Protein AF-A0AAU6XTL6-F1 (afdb_monomer_lite)

Foldseek 3Di:
DCVVVVHDLVRLCVQLVHDSVVSVVVPDPDPDDDDPSSLVSSCVSVVHDPVVVVVVVPPPPPPPDD

Secondary structure (DSSP, 8-state):
-TGGGT--HHHHHHHTTS-HHHHHHHHSSS-----HHHHHHHHHHTT--HHHHHHHHHS--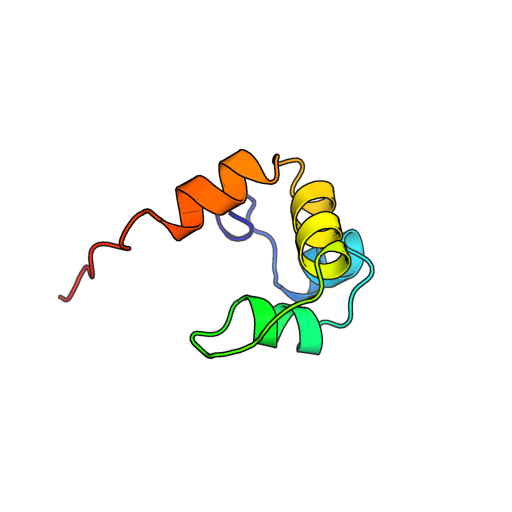-----

Sequence (66 aa):
MREDRRWTRERLATEAGVAVATLGRLESEGAIQPDFFTVGAAAEALAVSLDDLFRAAQTPQERSDP

Structure (mmCIF, N/CA/C/O backbone):
data_AF-A0AAU6XTL6-F1
#
_entry.id   AF-A0AAU6XTL6-F1
#
loop_
_atom_site.group_PDB
_atom_site.id
_atom_site.type_symbol
_atom_site.label_atom_id
_atom_site.label_alt_id
_atom_site.label_comp_id
_atom_site.label_asym_id
_atom_site.label_entity_id
_atom_site.label_seq_id
_atom_site.pdbx_PDB_ins_code
_atom_site.Cartn_x
_atom_site.Cartn_y
_atom_site.Cartn_z
_atom_site.occupancy
_atom_site.B_iso_or_equiv
_atom_site.auth_seq_id
_atom_site.auth_comp_id
_atom_site.auth_asym_id
_atom_site.auth_atom_id
_atom_site.pdbx_PDB_model_num
ATOM 1 N N . MET A 1 1 ? -9.423 3.727 2.797 1.00 90.88 1 MET A N 1
ATOM 2 C CA . MET A 1 1 ? -9.013 2.318 3.044 1.00 90.88 1 MET A CA 1
ATOM 3 C C . MET A 1 1 ? -7.992 2.140 4.167 1.00 90.88 1 MET A C 1
ATOM 5 O O . MET A 1 1 ? -8.325 1.510 5.164 1.00 90.88 1 MET A O 1
ATOM 9 N N . ARG A 1 2 ? -6.738 2.619 4.057 1.00 94.81 2 ARG A N 1
ATOM 10 C CA . ARG A 1 2 ? -5.783 2.494 5.187 1.00 94.81 2 ARG A CA 1
ATOM 11 C C . ARG A 1 2 ? -6.196 3.346 6.393 1.00 94.81 2 ARG A C 1
ATOM 13 O O . ARG A 1 2 ? -6.041 2.932 7.536 1.00 94.81 2 ARG A O 1
ATOM 20 N N . GLU A 1 3 ? -6.771 4.515 6.123 1.00 93.69 3 GLU A N 1
ATOM 21 C CA . GLU A 1 3 ? -7.206 5.478 7.141 1.00 93.69 3 GLU A CA 1
ATOM 22 C C . GLU A 1 3 ? -8.411 4.958 7.929 1.00 93.69 3 GLU A C 1
ATOM 24 O O . GLU A 1 3 ? -8.419 5.066 9.152 1.00 93.69 3 GLU A O 1
ATOM 29 N N . ASP A 1 4 ? -9.329 4.241 7.272 1.00 93.06 4 ASP A N 1
ATOM 30 C CA . ASP A 1 4 ? -10.447 3.529 7.917 1.00 93.06 4 ASP A CA 1
ATOM 31 C C . ASP A 1 4 ? -9.957 2.489 8.941 1.00 93.06 4 ASP A C 1
ATOM 33 O O . ASP A 1 4 ? -10.626 2.195 9.931 1.00 93.06 4 ASP A O 1
ATOM 37 N N . ARG A 1 5 ? -8.744 1.959 8.733 1.00 93.81 5 ARG A N 1
ATOM 38 C CA . ARG A 1 5 ? -8.055 1.031 9.645 1.00 93.81 5 ARG A CA 1
ATOM 39 C C . ARG A 1 5 ? -7.145 1.739 10.654 1.00 93.81 5 ARG A C 1
ATOM 41 O O . ARG A 1 5 ? -6.493 1.068 11.453 1.00 93.81 5 ARG A O 1
ATOM 48 N N . ARG A 1 6 ? -7.080 3.076 10.636 1.00 96.31 6 ARG A N 1
ATOM 49 C CA . ARG A 1 6 ? -6.133 3.909 11.401 1.00 96.31 6 ARG A CA 1
ATOM 50 C C . ARG A 1 6 ? -4.666 3.540 11.146 1.00 96.31 6 ARG A C 1
ATOM 52 O O . ARG A 1 6 ? -3.835 3.589 12.052 1.00 96.31 6 ARG A O 1
ATOM 59 N N . TRP A 1 7 ? -4.341 3.131 9.920 1.00 97.25 7 TRP A N 1
ATOM 60 C CA . TRP A 1 7 ? -2.973 2.797 9.525 1.00 97.25 7 TRP A CA 1
ATOM 61 C C . TRP A 1 7 ? -2.243 4.009 8.953 1.00 97.25 7 TRP A C 1
ATOM 63 O O . TRP A 1 7 ? -2.773 4.745 8.113 1.00 97.25 7 TRP A O 1
ATOM 73 N N . THR A 1 8 ? -0.987 4.172 9.374 1.00 97.25 8 THR A N 1
ATOM 74 C CA . THR A 1 8 ? -0.055 5.087 8.710 1.00 97.25 8 THR A CA 1
ATOM 75 C C . THR A 1 8 ? 0.392 4.503 7.370 1.00 97.25 8 THR A C 1
ATOM 77 O O . THR A 1 8 ? 0.216 3.310 7.094 1.00 97.25 8 THR A O 1
ATOM 80 N N . ARG A 1 9 ? 0.994 5.343 6.528 1.00 95.94 9 ARG A N 1
ATOM 81 C CA . ARG A 1 9 ? 1.558 4.904 5.251 1.00 95.94 9 ARG A CA 1
ATOM 82 C C . ARG A 1 9 ? 2.730 3.943 5.460 1.00 95.94 9 ARG A C 1
ATOM 84 O O . ARG A 1 9 ? 2.822 2.934 4.777 1.00 95.94 9 ARG A O 1
ATOM 91 N N . GLU A 1 10 ? 3.586 4.208 6.439 1.00 97.62 10 GLU A N 1
ATOM 92 C CA . GLU A 1 10 ? 4.729 3.358 6.796 1.00 97.62 10 GLU A CA 1
ATOM 93 C C . GLU A 1 10 ? 4.266 1.961 7.202 1.00 97.62 10 GLU A C 1
ATOM 95 O O . GLU A 1 10 ? 4.868 0.964 6.799 1.00 97.62 10 GLU A O 1
ATOM 100 N N . ARG A 1 11 ? 3.160 1.887 7.953 1.00 97.94 11 ARG A N 1
ATOM 101 C CA . ARG A 1 11 ? 2.552 0.613 8.320 1.00 97.94 11 ARG A CA 1
ATOM 102 C C . ARG A 1 11 ? 2.090 -0.150 7.086 1.00 97.94 11 ARG A C 1
ATOM 104 O O . ARG A 1 11 ? 2.509 -1.284 6.910 1.00 97.94 11 ARG A O 1
ATOM 111 N N . LEU A 1 12 ? 1.278 0.460 6.220 1.00 97.81 12 LEU A N 1
ATOM 112 C CA . LEU A 1 12 ? 0.806 -0.225 5.012 1.00 97.81 12 LEU A CA 1
ATOM 113 C C . LEU A 1 12 ? 1.972 -0.656 4.108 1.00 97.81 12 LEU A C 1
ATOM 115 O O . LEU A 1 12 ? 1.957 -1.763 3.589 1.00 97.81 12 LEU A O 1
ATOM 119 N N . ALA A 1 13 ? 3.001 0.178 3.956 1.00 97.06 13 ALA A N 1
ATOM 120 C CA . ALA A 1 13 ? 4.182 -0.166 3.170 1.00 97.06 13 ALA A CA 1
ATOM 121 C C . ALA A 1 13 ? 4.911 -1.393 3.740 1.00 97.06 13 ALA A C 1
ATOM 123 O O . ALA A 1 13 ? 5.317 -2.270 2.982 1.00 97.06 13 ALA A O 1
ATOM 124 N N . THR A 1 14 ? 5.020 -1.469 5.071 1.00 98.06 14 THR A N 1
ATOM 125 C CA . THR A 1 14 ? 5.614 -2.610 5.779 1.00 98.06 14 THR A CA 1
ATOM 126 C C . T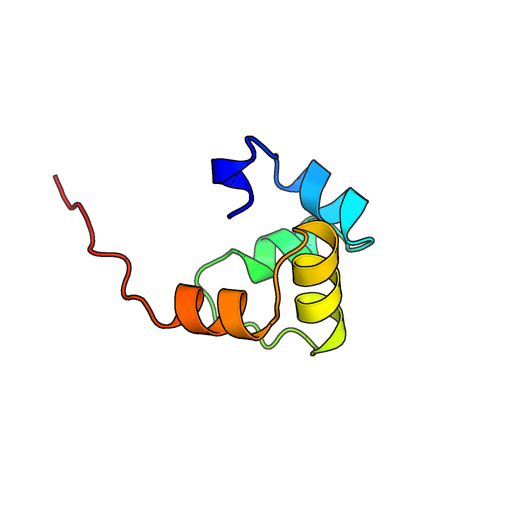HR A 1 14 ? 4.809 -3.887 5.543 1.00 98.06 14 THR A C 1
ATOM 128 O O . THR A 1 14 ? 5.387 -4.892 5.142 1.00 98.06 14 THR A O 1
ATOM 131 N N . GLU A 1 15 ? 3.487 -3.841 5.727 1.00 97.94 15 GLU A N 1
ATOM 132 C CA . GLU A 1 15 ? 2.599 -5.001 5.532 1.00 97.94 15 GLU A CA 1
ATOM 133 C C . GLU A 1 15 ? 2.564 -5.462 4.064 1.00 97.94 15 GLU A C 1
ATOM 135 O O . GLU A 1 15 ? 2.517 -6.655 3.784 1.00 97.94 15 GLU A O 1
ATOM 140 N N . ALA A 1 16 ? 2.634 -4.525 3.114 1.00 96.62 16 ALA A N 1
ATOM 141 C CA . ALA A 1 16 ? 2.659 -4.816 1.681 1.00 96.62 16 ALA A CA 1
ATOM 142 C C . ALA A 1 16 ? 4.059 -5.180 1.150 1.00 96.62 16 ALA A C 1
ATOM 144 O O . ALA A 1 16 ? 4.203 -5.484 -0.031 1.00 96.62 16 ALA A O 1
ATOM 145 N N . GLY A 1 17 ? 5.108 -5.108 1.976 1.00 97.12 17 GLY A N 1
ATOM 146 C CA . GLY A 1 17 ? 6.479 -5.387 1.541 1.00 97.12 17 GLY A CA 1
ATOM 147 C C . GLY A 1 17 ? 6.996 -4.438 0.450 1.00 97.12 17 GLY A C 1
ATOM 148 O O . GLY A 1 17 ? 7.828 -4.832 -0.367 1.00 97.12 17 GLY A O 1
ATOM 149 N N . VAL A 1 18 ? 6.518 -3.190 0.416 1.00 95.06 18 VAL A N 1
ATOM 150 C CA . VAL A 1 18 ? 6.932 -2.168 -0.562 1.00 95.06 18 VAL A CA 1
ATOM 151 C C . VAL A 1 18 ? 7.648 -1.006 0.120 1.00 95.06 18 VAL A C 1
ATOM 153 O O . VAL A 1 18 ? 7.473 -0.738 1.306 1.00 95.06 18 VAL A O 1
ATOM 156 N N . ALA A 1 19 ? 8.446 -0.252 -0.636 1.00 95.31 19 ALA A N 1
ATOM 157 C CA . ALA A 1 19 ? 9.051 0.964 -0.105 1.00 95.31 19 ALA A CA 1
ATOM 158 C C . ALA A 1 19 ? 7.977 2.021 0.220 1.00 95.31 19 ALA A C 1
ATOM 160 O O . ALA A 1 19 ? 7.073 2.264 -0.582 1.00 95.31 19 ALA A O 1
ATOM 161 N N . VAL A 1 20 ? 8.128 2.728 1.348 1.00 95.69 20 VAL A N 1
ATOM 162 C CA . VAL A 1 20 ? 7.220 3.821 1.760 1.00 95.69 20 VAL A CA 1
ATOM 163 C C . VAL A 1 20 ? 7.086 4.886 0.665 1.00 95.69 20 VAL A C 1
ATOM 165 O O . VAL A 1 20 ? 5.995 5.396 0.432 1.00 95.69 20 VAL A O 1
ATOM 168 N N . ALA A 1 21 ? 8.171 5.181 -0.060 1.00 92.00 21 ALA A N 1
ATOM 169 C CA . ALA A 1 21 ? 8.155 6.110 -1.190 1.00 92.00 21 ALA A CA 1
ATOM 170 C C . ALA A 1 21 ? 7.306 5.601 -2.370 1.00 92.00 21 ALA A C 1
ATOM 172 O O . ALA A 1 21 ? 6.583 6.383 -2.984 1.00 92.00 21 ALA A O 1
ATOM 173 N N . THR A 1 22 ? 7.352 4.298 -2.670 1.00 91.5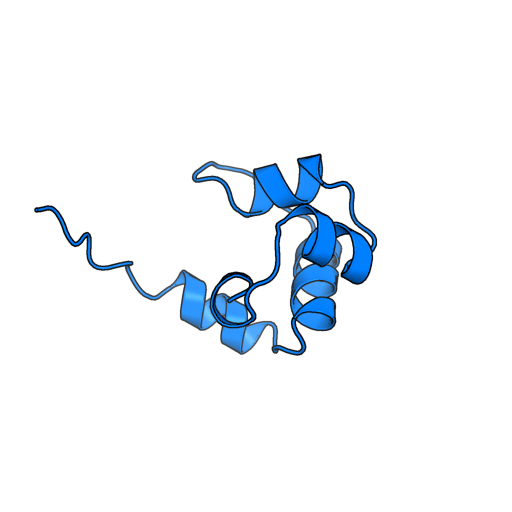6 22 THR A N 1
ATOM 174 C CA . THR A 1 22 ? 6.508 3.671 -3.701 1.00 91.56 22 THR A CA 1
ATOM 175 C C . THR A 1 22 ? 5.038 3.764 -3.319 1.00 91.56 22 THR A C 1
ATOM 177 O O . THR A 1 22 ? 4.225 4.185 -4.137 1.00 91.56 22 THR A O 1
ATOM 180 N N . LEU A 1 23 ? 4.704 3.459 -2.062 1.00 93.38 23 LEU A N 1
ATOM 181 C CA . LEU A 1 23 ? 3.338 3.604 -1.568 1.00 93.38 23 LEU A CA 1
ATOM 182 C C . LEU A 1 23 ? 2.887 5.074 -1.545 1.00 93.38 23 LEU A C 1
ATOM 184 O O . LEU A 1 23 ? 1.754 5.379 -1.895 1.00 93.38 23 LEU A O 1
ATOM 188 N N . GLY A 1 24 ? 3.777 6.002 -1.191 1.00 92.75 24 GLY A N 1
ATOM 189 C CA . GLY A 1 24 ? 3.497 7.437 -1.244 1.00 92.75 24 GLY A CA 1
ATOM 190 C C . GLY A 1 24 ? 3.151 7.903 -2.651 1.00 92.75 24 GLY A C 1
ATOM 191 O O . GLY A 1 24 ? 2.181 8.632 -2.827 1.00 92.75 24 GLY A O 1
ATOM 192 N N . ARG A 1 25 ? 3.886 7.426 -3.660 1.00 90.50 25 ARG A N 1
ATOM 193 C CA . ARG A 1 25 ? 3.569 7.675 -5.070 1.00 90.50 25 ARG A CA 1
ATOM 194 C C . ARG A 1 25 ? 2.244 7.036 -5.487 1.00 90.50 25 ARG A C 1
ATOM 196 O O . ARG A 1 25 ? 1.511 7.670 -6.231 1.00 90.50 25 ARG A O 1
ATOM 203 N N . LEU A 1 26 ? 1.942 5.830 -5.002 1.00 89.44 26 LEU A N 1
ATOM 204 C CA . LEU A 1 26 ? 0.684 5.125 -5.274 1.00 89.44 26 LEU A CA 1
ATOM 205 C C . LEU A 1 26 ? -0.546 5.855 -4.733 1.00 89.44 26 LEU A C 1
ATOM 207 O O . LEU A 1 26 ? -1.585 5.849 -5.378 1.00 89.44 26 LEU A O 1
ATOM 211 N N . GLU A 1 27 ? -0.425 6.483 -3.567 1.00 89.69 27 GLU A N 1
ATOM 212 C CA . GLU A 1 27 ? -1.514 7.239 -2.940 1.00 89.69 27 GLU A CA 1
ATOM 213 C C . GLU A 1 27 ? -1.588 8.707 -3.384 1.00 89.69 27 GLU A C 1
ATOM 215 O O . GLU A 1 27 ? -2.539 9.398 -3.026 1.00 89.69 27 GLU A O 1
ATOM 220 N N . SER A 1 28 ? -0.582 9.215 -4.101 1.00 84.75 28 SER A N 1
ATOM 221 C CA . SER A 1 28 ? -0.561 10.610 -4.551 1.00 84.75 28 SER A CA 1
ATOM 222 C C . SER A 1 28 ? -1.379 10.789 -5.827 1.00 84.75 28 SER A C 1
ATOM 22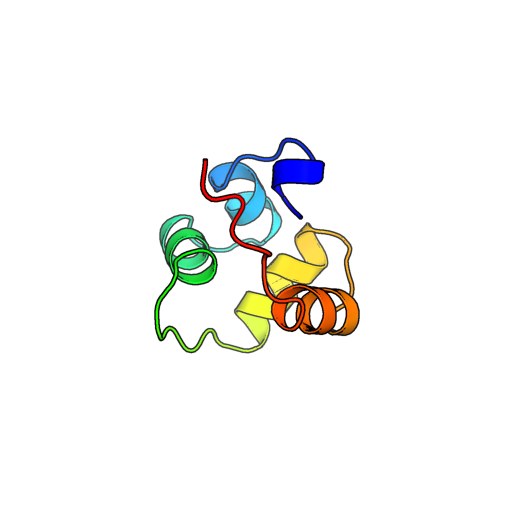4 O O . SER A 1 28 ? -1.359 9.940 -6.715 1.00 84.75 28 SER A O 1
ATOM 226 N N . GLU A 1 29 ? -2.030 11.944 -5.961 1.00 66.12 29 GLU A N 1
ATOM 227 C CA . GLU A 1 29 ? -2.651 12.363 -7.217 1.00 66.12 29 GLU A CA 1
ATOM 228 C C . GLU A 1 29 ? -1.554 12.598 -8.267 1.00 66.12 29 GLU A C 1
ATOM 230 O O . GLU A 1 29 ? -0.809 13.577 -8.225 1.00 66.12 29 GLU A O 1
ATOM 235 N N . GLY A 1 30 ? -1.398 11.656 -9.194 1.00 63.97 30 GLY A N 1
ATOM 236 C CA . GLY A 1 30 ? -0.407 11.756 -10.255 1.00 63.97 30 GLY A CA 1
ATOM 237 C C . GLY A 1 30 ? -0.398 10.535 -11.162 1.00 63.97 30 GLY A C 1
ATOM 238 O O . GLY A 1 30 ? -0.779 9.437 -10.764 1.00 63.97 30 GLY A O 1
ATOM 239 N N . ALA A 1 31 ? 0.065 10.728 -12.397 1.00 58.03 31 ALA A N 1
ATOM 240 C CA . ALA A 1 31 ? 0.238 9.655 -13.368 1.00 58.03 31 ALA A CA 1
ATOM 241 C C . ALA A 1 31 ? 1.438 8.782 -12.978 1.00 58.03 31 ALA A C 1
ATOM 243 O O . ALA A 1 31 ? 2.528 8.891 -13.542 1.00 58.03 31 ALA A O 1
ATOM 244 N N . ILE A 1 32 ? 1.254 7.926 -11.978 1.00 74.31 32 ILE A N 1
ATOM 245 C CA . ILE A 1 32 ? 2.101 6.756 -11.826 1.00 74.31 32 ILE A CA 1
ATOM 246 C C . ILE A 1 32 ? 1.363 5.552 -12.401 1.00 74.31 32 ILE A C 1
ATOM 248 O O . ILE A 1 32 ? 0.156 5.405 -12.235 1.00 74.31 32 ILE A O 1
ATOM 252 N N . GLN A 1 33 ? 2.099 4.701 -13.104 1.00 80.94 33 GLN A N 1
ATOM 253 C CA . GLN A 1 33 ? 1.601 3.418 -13.569 1.00 80.94 33 GLN A CA 1
ATOM 254 C C . GLN A 1 33 ? 2.246 2.356 -12.675 1.00 80.94 33 GLN A C 1
ATOM 256 O O . GLN A 1 33 ? 3.352 1.908 -12.974 1.00 80.94 33 GLN A O 1
ATOM 261 N N . PRO A 1 34 ? 1.650 2.050 -11.507 1.00 84.38 34 PRO A N 1
ATOM 262 C CA . PRO A 1 34 ? 2.167 0.994 -10.655 1.00 84.38 34 PRO A CA 1
ATOM 263 C C . PRO A 1 34 ? 2.041 -0.345 -11.380 1.00 84.38 34 PRO A C 1
ATOM 265 O O . PRO A 1 34 ? 1.044 -0.609 -12.056 1.00 84.38 34 PRO A O 1
ATOM 268 N N . ASP A 1 35 ? 3.034 -1.211 -11.203 1.00 88.62 35 ASP A N 1
ATOM 269 C CA . ASP A 1 35 ? 2.932 -2.579 -11.696 1.00 88.62 35 ASP A CA 1
ATOM 270 C C . ASP A 1 35 ? 1.816 -3.325 -10.958 1.00 88.62 35 ASP A C 1
ATOM 272 O O . ASP A 1 35 ? 1.552 -3.076 -9.776 1.00 88.62 35 ASP A O 1
ATOM 276 N N . PHE A 1 36 ? 1.203 -4.297 -11.638 1.00 90.44 36 PHE A N 1
ATOM 277 C CA . PHE A 1 36 ? 0.114 -5.114 -11.092 1.00 90.44 36 PHE A CA 1
ATOM 278 C C . PHE A 1 36 ? 0.441 -5.683 -9.703 1.00 90.44 36 PHE A C 1
ATOM 280 O O . PHE A 1 36 ? -0.382 -5.609 -8.793 1.00 90.44 36 PHE A O 1
ATOM 287 N N . PHE A 1 37 ? 1.667 -6.178 -9.507 1.00 92.12 37 PHE A N 1
ATOM 288 C CA . PHE A 1 37 ? 2.111 -6.740 -8.229 1.00 92.12 37 PHE A CA 1
ATOM 289 C C . PHE A 1 37 ? 2.172 -5.712 -7.095 1.00 92.12 37 PHE A C 1
ATOM 291 O O . PHE A 1 37 ? 1.921 -6.066 -5.950 1.00 92.12 37 PHE A O 1
ATOM 298 N N . THR A 1 38 ? 2.446 -4.438 -7.394 1.00 92.69 38 THR A N 1
ATOM 299 C CA . THR A 1 38 ? 2.455 -3.374 -6.375 1.00 92.69 38 THR A CA 1
ATOM 300 C C . THR A 1 38 ? 1.041 -3.104 -5.867 1.00 92.69 38 THR A C 1
ATOM 302 O O . THR A 1 38 ? 0.819 -2.972 -4.665 1.00 92.69 38 THR A O 1
ATOM 305 N N . VAL A 1 39 ? 0.070 -3.064 -6.783 1.00 94.12 39 VAL A N 1
ATOM 306 C CA . VAL A 1 39 ? -1.347 -2.896 -6.439 1.00 94.12 39 VAL A CA 1
ATOM 307 C C . VAL A 1 39 ? -1.873 -4.134 -5.705 1.00 94.12 39 VAL A C 1
ATOM 309 O O . VAL A 1 39 ? -2.552 -4.002 -4.690 1.00 94.12 39 VAL A 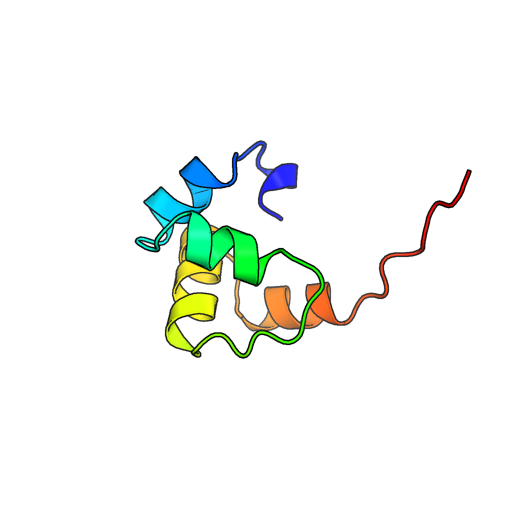O 1
ATOM 312 N N . GLY A 1 40 ? -1.507 -5.332 -6.175 1.00 96.06 40 GLY A N 1
ATOM 313 C CA . GLY A 1 40 ? -1.849 -6.605 -5.539 1.00 96.06 40 GLY A CA 1
ATOM 314 C C . GLY A 1 40 ? -1.339 -6.708 -4.103 1.00 96.06 40 GLY A C 1
ATOM 315 O O . GLY A 1 40 ? -2.119 -7.024 -3.212 1.00 96.06 40 GLY A O 1
ATOM 316 N N . ALA A 1 41 ? -0.077 -6.353 -3.859 1.00 96.81 41 ALA A N 1
ATOM 317 C CA . ALA A 1 41 ? 0.510 -6.375 -2.521 1.00 96.81 41 ALA A CA 1
ATOM 318 C C . ALA A 1 41 ? -0.197 -5.409 -1.554 1.00 96.81 41 ALA A C 1
ATOM 320 O O . ALA A 1 41 ? -0.456 -5.751 -0.401 1.00 96.81 41 ALA A O 1
ATOM 321 N N . ALA A 1 42 ? -0.571 -4.213 -2.023 1.00 95.69 42 ALA A N 1
ATOM 322 C CA . ALA A 1 42 ? -1.350 -3.274 -1.219 1.00 95.69 42 ALA A CA 1
ATOM 323 C C . ALA A 1 42 ? -2.762 -3.807 -0.914 1.00 95.69 42 ALA A C 1
ATOM 325 O O . ALA A 1 42 ? -3.239 -3.662 0.212 1.00 95.69 42 ALA A O 1
ATOM 326 N N . ALA A 1 43 ? -3.425 -4.437 -1.889 1.00 96.56 43 ALA A N 1
ATOM 327 C CA . ALA A 1 43 ? -4.745 -5.038 -1.705 1.00 96.56 43 ALA A CA 1
ATOM 328 C C . ALA A 1 43 ? -4.708 -6.208 -0.707 1.00 96.56 43 ALA A C 1
ATOM 330 O O . ALA A 1 43 ? -5.538 -6.267 0.200 1.00 96.56 43 ALA A O 1
ATOM 331 N N . GLU A 1 44 ? -3.704 -7.080 -0.819 1.00 97.81 44 GLU A N 1
ATOM 332 C CA . GLU A 1 44 ? -3.472 -8.196 0.099 1.00 97.81 44 GLU A CA 1
ATOM 333 C C . GLU A 1 44 ? -3.212 -7.706 1.529 1.00 97.81 44 GLU A C 1
ATOM 335 O O . GLU A 1 44 ? -3.890 -8.144 2.457 1.00 97.81 44 GLU A O 1
ATOM 340 N N . ALA A 1 45 ? -2.323 -6.722 1.707 1.00 97.69 45 ALA A N 1
ATOM 341 C CA . ALA A 1 45 ? -2.044 -6.119 3.012 1.00 97.69 45 ALA A CA 1
ATOM 342 C C . ALA A 1 45 ? -3.280 -5.455 3.639 1.00 97.69 45 ALA A C 1
ATOM 344 O O . ALA A 1 45 ? -3.464 -5.455 4.856 1.00 97.69 45 ALA A O 1
ATOM 345 N N . LEU A 1 46 ? -4.150 -4.883 2.806 1.00 96.50 46 LEU A N 1
ATOM 346 C CA . LEU A 1 46 ? -5.423 -4.316 3.235 1.00 96.50 46 LEU A CA 1
ATOM 347 C C . LEU A 1 46 ? -6.513 -5.385 3.403 1.00 96.50 46 LEU A C 1
ATOM 349 O O . LEU A 1 46 ? -7.588 -5.039 3.880 1.00 96.50 46 LEU A O 1
ATOM 353 N N . ALA A 1 47 ? -6.280 -6.650 3.052 1.00 96.62 47 ALA A N 1
ATOM 354 C CA . ALA A 1 47 ? -7.294 -7.702 3.018 1.00 96.62 47 ALA A CA 1
ATOM 355 C C . ALA A 1 47 ? -8.560 -7.282 2.237 1.00 96.62 47 ALA A C 1
ATOM 357 O O . ALA A 1 47 ? -9.686 -7.462 2.704 1.00 96.62 47 ALA A O 1
ATOM 358 N N . VAL A 1 48 ? -8.370 -6.670 1.063 1.00 95.94 48 VAL A N 1
ATOM 359 C CA . VAL A 1 48 ? -9.439 -6.296 0.118 1.00 95.94 48 VAL A CA 1
ATOM 360 C C . VAL A 1 48 ? -9.179 -6.933 -1.242 1.00 95.94 48 VAL A C 1
ATOM 362 O O . VAL A 1 48 ? -8.037 -7.250 -1.577 1.00 95.94 48 VAL A O 1
ATOM 365 N N . SER A 1 49 ? -10.222 -7.116 -2.050 1.00 96.62 49 SER A N 1
ATOM 366 C CA . SER A 1 49 ? -10.033 -7.594 -3.418 1.00 96.62 49 SER A CA 1
ATOM 367 C C . SER A 1 49 ? -9.564 -6.470 -4.351 1.00 96.62 49 SER A C 1
ATOM 369 O O . SER A 1 49 ? -9.767 -5.281 -4.090 1.00 96.62 49 SER A O 1
ATOM 371 N N . LEU A 1 50 ? -8.968 -6.842 -5.488 1.00 94.50 50 LEU A N 1
ATOM 372 C CA . LEU A 1 50 ? -8.670 -5.882 -6.556 1.00 94.50 50 LEU A CA 1
ATOM 373 C C . LEU A 1 50 ? -9.946 -5.260 -7.152 1.00 94.50 50 LEU A C 1
ATOM 375 O O . LEU A 1 50 ? -9.894 -4.118 -7.601 1.00 94.50 50 LEU A O 1
ATOM 379 N N . ASP A 1 51 ? -11.082 -5.970 -7.128 1.00 94.88 51 ASP A N 1
ATOM 380 C CA . ASP A 1 51 ? -12.382 -5.425 -7.551 1.00 94.88 51 ASP A CA 1
ATOM 381 C C . ASP A 1 51 ? -12.856 -4.323 -6.592 1.00 94.88 51 ASP A C 1
ATOM 383 O O . ASP A 1 51 ? -13.243 -3.247 -7.044 1.00 94.88 51 ASP A O 1
ATOM 387 N N . ASP A 1 52 ? -12.736 -4.533 -5.275 1.00 94.06 52 ASP A N 1
ATOM 388 C CA . ASP A 1 52 ? -13.067 -3.512 -4.268 1.00 94.06 52 ASP A CA 1
ATOM 389 C C . ASP A 1 52 ? -12.209 -2.259 -4.454 1.00 94.06 52 ASP A C 1
ATOM 391 O O . ASP A 1 52 ? -12.712 -1.134 -4.416 1.00 94.06 52 ASP A O 1
ATOM 395 N N . LEU A 1 53 ? -10.907 -2.454 -4.690 1.00 91.38 53 LEU A N 1
ATOM 396 C CA . LEU A 1 53 ? -9.972 -1.360 -4.931 1.00 91.38 53 LEU A CA 1
ATOM 397 C C . LEU A 1 53 ? -10.318 -0.600 -6.220 1.00 91.38 53 LEU A C 1
ATOM 399 O O . LEU A 1 53 ? -10.320 0.631 -6.226 1.00 91.38 53 LEU A O 1
ATOM 403 N N . PHE A 1 54 ? -10.664 -1.319 -7.292 1.00 91.31 54 PHE A N 1
ATOM 404 C CA . PHE A 1 54 ? -11.088 -0.723 -8.555 1.00 91.31 54 PHE A CA 1
ATOM 405 C C . PHE A 1 54 ? -12.375 0.095 -8.392 1.00 91.31 54 PHE A C 1
ATOM 407 O O . PHE A 1 54 ? -12.421 1.251 -8.808 1.00 91.31 54 PHE A O 1
ATOM 414 N N . ARG A 1 55 ? -13.404 -0.452 -7.735 1.00 91.69 55 ARG A N 1
ATOM 415 C CA . ARG A 1 55 ? -14.668 0.262 -7.478 1.00 91.69 55 ARG A CA 1
ATO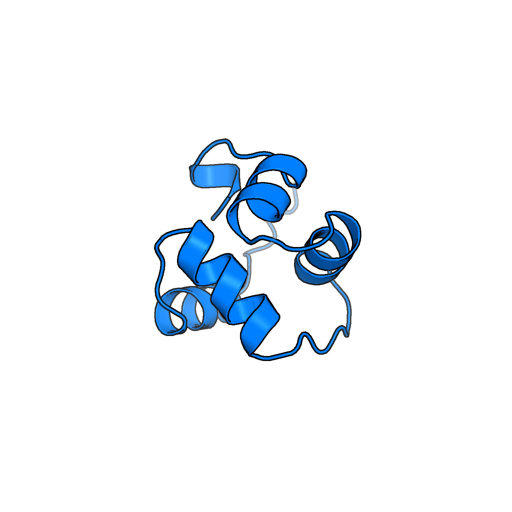M 416 C C . ARG A 1 55 ? -14.468 1.507 -6.621 1.00 91.69 55 ARG A C 1
ATOM 418 O O . ARG A 1 55 ? -15.054 2.549 -6.915 1.00 91.69 55 ARG A O 1
ATOM 425 N N . ALA A 1 56 ? -13.623 1.418 -5.595 1.00 88.31 56 ALA A N 1
ATOM 426 C CA . ALA A 1 56 ? -13.291 2.558 -4.750 1.00 88.31 56 ALA A CA 1
ATOM 427 C C . ALA A 1 56 ? -12.597 3.675 -5.545 1.00 88.31 56 ALA A C 1
ATOM 429 O O . ALA A 1 56 ? -12.944 4.837 -5.376 1.00 88.31 56 ALA A O 1
ATOM 430 N N . ALA A 1 57 ? -11.687 3.331 -6.463 1.00 84.50 57 ALA A N 1
ATOM 431 C CA . ALA A 1 57 ? -11.016 4.305 -7.326 1.00 84.50 57 ALA A CA 1
ATOM 432 C C . ALA A 1 57 ? -11.944 4.955 -8.372 1.00 84.50 57 ALA A C 1
ATOM 434 O O . ALA A 1 57 ? -11.681 6.069 -8.815 1.00 84.50 57 ALA A O 1
ATOM 435 N N . GLN A 1 58 ? -13.022 4.274 -8.780 1.00 82.94 58 GLN A N 1
ATOM 436 C CA . GLN A 1 58 ? -14.023 4.811 -9.713 1.00 82.94 58 GLN A CA 1
ATOM 437 C C . GLN A 1 58 ? -15.043 5.736 -9.043 1.00 82.94 58 GLN A C 1
ATOM 439 O O . GLN A 1 58 ? -15.762 6.446 -9.742 1.00 82.94 58 GLN A O 1
ATOM 444 N N . THR A 1 59 ? -15.144 5.716 -7.712 1.00 71.00 59 THR A N 1
ATOM 445 C CA . THR A 1 59 ? -16.066 6.595 -6.992 1.00 71.00 59 THR A CA 1
ATOM 446 C C . THR A 1 59 ? -15.447 7.991 -6.966 1.00 71.00 59 THR A C 1
ATOM 448 O O . THR A 1 59 ? -14.405 8.159 -6.330 1.00 71.00 59 THR A O 1
ATOM 451 N N . PRO A 1 60 ? -16.026 9.000 -7.648 1.00 57.75 60 PRO A N 1
ATOM 452 C CA . PRO A 1 60 ? -15.525 10.360 -7.548 1.00 57.75 60 PRO A CA 1
ATOM 453 C C . PRO A 1 60 ? -15.598 10.755 -6.080 1.00 57.75 60 PRO A C 1
ATOM 455 O O . PRO A 1 60 ? -16.673 10.706 -5.481 1.00 57.75 60 PRO A O 1
ATOM 458 N N . GLN A 1 61 ? -14.460 11.100 -5.486 1.00 57.44 61 GLN A N 1
ATOM 459 C CA . GLN A 1 61 ? -14.453 11.680 -4.156 1.00 57.44 61 GLN A CA 1
ATOM 460 C C . GLN A 1 61 ? -15.185 13.016 -4.288 1.00 57.44 61 GLN A C 1
ATOM 462 O O . GLN A 1 61 ? -14.642 13.960 -4.863 1.00 57.44 61 GLN A O 1
ATOM 467 N N . GLU A 1 62 ? -16.456 13.065 -3.873 1.00 51.53 62 GLU A N 1
ATOM 468 C CA . GLU A 1 62 ? -17.205 14.313 -3.774 1.00 51.53 62 GLU A CA 1
ATOM 469 C C . GLU A 1 62 ? -16.333 15.262 -2.962 1.00 51.53 62 GLU A C 1
ATOM 471 O O . GLU A 1 62 ? -16.077 15.046 -1.775 1.00 51.53 62 GLU A O 1
ATOM 476 N N . ARG A 1 63 ? -15.789 16.271 -3.644 1.00 53.66 63 ARG A N 1
ATOM 477 C CA . ARG A 1 63 ? -15.048 17.352 -3.016 1.00 53.66 63 ARG A CA 1
ATOM 478 C C . ARG A 1 63 ? -16.006 18.003 -2.029 1.00 53.66 63 ARG A C 1
ATOM 480 O O . ARG A 1 63 ? -16.844 18.807 -2.425 1.00 53.66 63 ARG A O 1
ATOM 487 N N . SER A 1 64 ? -15.900 17.643 -0.754 1.00 48.72 64 SER A N 1
ATOM 488 C CA . SER A 1 64 ? -16.315 18.532 0.323 1.00 48.72 64 SER A CA 1
ATOM 489 C C . SER A 1 64 ? -15.365 19.723 0.285 1.00 48.72 64 SER A C 1
ATOM 491 O O . SER A 1 64 ? -14.348 19.740 0.975 1.00 48.72 64 SER A O 1
ATOM 493 N N . ASP A 1 65 ? -15.662 20.671 -0.602 1.00 49.16 65 ASP A N 1
ATOM 494 C CA . ASP A 1 65 ? -15.174 22.034 -0.464 1.00 49.16 65 ASP A CA 1
ATOM 495 C C . ASP A 1 65 ? -15.985 22.703 0.662 1.00 49.16 65 ASP A C 1
ATOM 497 O O . ASP A 1 65 ? -17.219 22.616 0.642 1.00 49.16 65 ASP A O 1
ATOM 501 N N . PRO A 1 66 ? -15.328 23.317 1.661 1.00 54.34 66 PRO A N 1
ATOM 502 C CA . PRO A 1 66 ? -15.976 24.224 2.604 1.00 54.34 66 PRO A CA 1
ATOM 503 C C . PRO A 1 66 ? -16.376 25.561 1.961 1.00 54.34 66 PRO A C 1
ATOM 505 O O . PRO A 1 66 ? -15.692 26.008 1.010 1.00 54.34 66 PRO A O 1
#

pLDDT: mean 87.16, std 14.28, range [48.72, 98.06]

Radius of gyration: 12.13 Å; chains: 1; bounding box: 26×32×25 Å